Protein AF-A0A7K2NXY9-F1 (afdb_monomer_lite)

Sequence (104 aa):
RDKVIAYEAVRAVGVPVPPWWRVRTADELVLAVEELEAGGHRACFKPASGAGGVGFRTVTRDPFSLAHLNGFPSPSVPLPLVVEALRAAEEPVDWLVMPRLEQP

pLDDT: mean 89.29, std 11.1, range [43.5, 98.56]

Structure (mmCIF, N/CA/C/O backbone):
data_AF-A0A7K2NXY9-F1
#
_entry.id   AF-A0A7K2NXY9-F1
#
loop_
_atom_site.group_PDB
_atom_site.id
_atom_site.type_symbol
_atom_site.label_atom_id
_atom_site.label_alt_id
_atom_site.label_comp_id
_atom_site.label_asym_id
_atom_site.label_entity_id
_atom_site.label_seq_id
_atom_site.pdbx_PDB_ins_code
_atom_site.Cartn_x
_atom_site.Cartn_y
_atom_site.Cartn_z
_atom_site.occupancy
_atom_site.B_iso_or_equiv
_atom_site.auth_seq_id
_atom_site.auth_comp_id
_atom_site.auth_asym_id
_atom_site.auth_atom_id
_atom_site.pdbx_PDB_model_num
ATOM 1 N N . ARG A 1 1 ? 5.357 -12.819 14.614 1.00 55.25 1 ARG A N 1
ATOM 2 C CA . ARG A 1 1 ? 4.028 -12.702 15.261 1.00 55.25 1 ARG A CA 1
ATOM 3 C C . ARG A 1 1 ? 3.057 -12.172 14.215 1.00 55.25 1 ARG A C 1
ATOM 5 O O . ARG A 1 1 ? 3.420 -11.204 13.558 1.00 55.25 1 ARG A O 1
ATOM 12 N N . ASP A 1 2 ? 1.919 -12.832 14.012 1.00 76.12 2 ASP A N 1
ATOM 13 C CA . ASP A 1 2 ? 0.928 -12.445 13.000 1.00 76.12 2 ASP A CA 1
ATOM 14 C C . ASP A 1 2 ? 0.151 -11.206 13.471 1.00 76.12 2 ASP A C 1
ATOM 16 O O . ASP A 1 2 ? -0.438 -11.203 14.556 1.00 76.12 2 ASP A O 1
ATOM 20 N N . LYS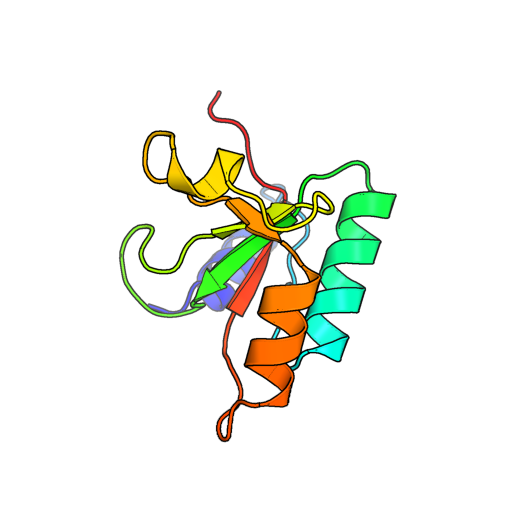 A 1 3 ? 0.213 -10.128 12.687 1.00 72.12 3 LYS A N 1
ATOM 21 C CA . LYS A 1 3 ? -0.459 -8.864 13.001 1.00 72.12 3 LYS A CA 1
ATOM 22 C C . LYS A 1 3 ? -1.979 -8.952 12.798 1.00 72.12 3 LYS A C 1
ATOM 24 O O . LYS A 1 3 ? -2.684 -8.190 13.452 1.00 72.12 3 LYS A O 1
ATOM 29 N N . VAL A 1 4 ? -2.481 -9.892 11.989 1.00 75.50 4 VAL A N 1
ATOM 30 C CA . VAL A 1 4 ? -3.925 -10.160 11.825 1.00 75.50 4 VAL A CA 1
ATOM 31 C C . VAL A 1 4 ? -4.546 -10.532 13.167 1.00 75.50 4 VAL A C 1
ATOM 33 O O . VAL A 1 4 ? -5.485 -9.882 13.618 1.00 75.50 4 VAL A O 1
ATOM 36 N N . ILE A 1 5 ? -3.930 -11.492 13.864 1.00 73.38 5 ILE A N 1
ATOM 37 C CA . ILE A 1 5 ? -4.391 -11.977 15.173 1.00 73.38 5 ILE A CA 1
ATOM 38 C C . ILE A 1 5 ? -4.463 -10.829 16.190 1.00 73.38 5 ILE A C 1
ATOM 40 O O . ILE A 1 5 ? -5.365 -10.776 17.021 1.00 73.38 5 ILE A O 1
ATOM 44 N N . ALA A 1 6 ? -3.523 -9.881 16.123 1.00 70.38 6 ALA A N 1
ATOM 45 C CA . ALA A 1 6 ? -3.535 -8.718 17.003 1.00 70.38 6 ALA A CA 1
ATOM 46 C C . ALA A 1 6 ? -4.711 -7.772 16.702 1.00 70.38 6 ALA A C 1
ATOM 48 O O . ALA A 1 6 ? -5.374 -7.328 17.634 1.00 70.38 6 ALA A O 1
ATOM 49 N N . TYR A 1 7 ? -4.989 -7.479 15.428 1.00 69.94 7 TYR A N 1
ATOM 50 C CA . TYR A 1 7 ? -6.094 -6.593 15.042 1.00 69.94 7 TYR A CA 1
ATOM 51 C C . TYR A 1 7 ? -7.459 -7.211 15.379 1.00 69.94 7 TYR A C 1
ATOM 53 O O . TYR A 1 7 ? -8.342 -6.519 15.887 1.00 69.94 7 TYR A O 1
ATOM 61 N N . GLU A 1 8 ? -7.614 -8.518 15.169 1.00 74.62 8 GLU A N 1
ATOM 62 C CA . GLU A 1 8 ? -8.825 -9.254 15.546 1.00 74.62 8 GLU A CA 1
ATOM 63 C C . GLU A 1 8 ? -9.038 -9.264 17.067 1.00 74.62 8 GLU A C 1
ATOM 65 O O . GLU A 1 8 ? -10.139 -8.967 17.536 1.00 74.62 8 GLU A O 1
ATOM 70 N N . ALA A 1 9 ? -7.982 -9.511 17.850 1.00 72.31 9 ALA A N 1
ATOM 71 C CA . ALA A 1 9 ? -8.053 -9.496 19.310 1.00 72.31 9 ALA A CA 1
ATOM 72 C C . ALA A 1 9 ? -8.426 -8.113 19.878 1.00 72.31 9 ALA A C 1
ATOM 74 O O . ALA A 1 9 ? -9.203 -8.027 20.826 1.00 72.31 9 ALA A O 1
ATOM 75 N N . VAL A 1 10 ? -7.910 -7.026 19.291 1.00 7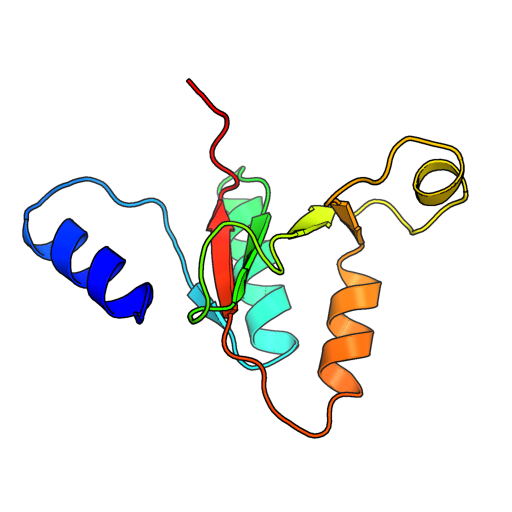1.88 10 VAL A N 1
ATOM 76 C CA . VAL A 1 10 ? -8.214 -5.648 19.720 1.00 71.88 10 VAL A CA 1
ATOM 77 C C . VAL A 1 10 ? -9.662 -5.265 19.388 1.00 71.88 10 VAL A C 1
ATOM 79 O O . VAL A 1 10 ? -10.346 -4.665 20.218 1.00 71.88 10 VAL A O 1
ATOM 82 N N . ARG A 1 11 ? -10.172 -5.674 18.220 1.00 70.00 11 ARG A N 1
ATOM 83 C CA . ARG A 1 11 ? -11.587 -5.481 17.867 1.00 70.00 11 ARG A CA 1
ATOM 84 C C . ARG A 1 11 ? -12.516 -6.219 18.837 1.00 70.00 11 ARG A C 1
ATOM 86 O O . ARG A 1 11 ? -13.546 -5.671 19.220 1.00 70.00 11 ARG A O 1
ATOM 93 N N . ALA A 1 12 ? -12.147 -7.430 19.261 1.00 72.19 12 ALA A N 1
ATOM 94 C CA . ALA A 1 12 ? -12.943 -8.238 20.188 1.00 72.19 12 ALA A CA 1
ATOM 95 C C . ALA A 1 12 ? -13.113 -7.597 21.580 1.00 72.19 12 ALA A C 1
ATOM 97 O O . ALA A 1 12 ? -14.082 -7.900 22.271 1.00 72.19 12 ALA A O 1
ATOM 98 N N . VAL A 1 13 ? -12.216 -6.686 21.976 1.00 78.69 13 VAL A N 1
ATOM 99 C CA . VAL A 1 13 ? -12.302 -5.932 23.242 1.00 78.69 13 VAL A CA 1
ATOM 100 C C . VAL A 1 13 ? -12.906 -4.528 23.083 1.00 78.69 13 VAL A C 1
ATOM 102 O O . VAL A 1 13 ? -12.849 -3.726 24.011 1.00 78.69 13 VAL A O 1
ATOM 105 N N . GLY A 1 14 ? -13.504 -4.217 21.925 1.00 74.00 14 GLY A N 1
ATOM 106 C CA . GLY A 1 14 ? -14.273 -2.985 21.704 1.00 74.00 14 GLY A CA 1
ATOM 107 C C . GLY A 1 14 ? -13.444 -1.730 21.417 1.00 74.00 14 GLY A C 1
ATOM 108 O O . GLY A 1 14 ? -14.001 -0.636 21.351 1.00 74.00 14 GLY A O 1
ATOM 109 N N . VAL A 1 15 ? -12.129 -1.862 21.225 1.00 76.81 15 VAL A N 1
ATOM 110 C CA . VAL A 1 15 ? -11.279 -0.736 20.820 1.00 76.81 15 VAL A CA 1
ATOM 111 C C . VAL A 1 15 ? -11.482 -0.477 19.322 1.00 76.81 15 VAL A C 1
ATOM 113 O O . VAL A 1 15 ? -11.366 -1.419 18.534 1.00 76.81 15 VAL A O 1
ATOM 116 N N . PRO A 1 16 ? -11.768 0.770 18.896 1.00 76.81 16 PRO A N 1
ATOM 117 C CA . PRO A 1 16 ? -11.867 1.107 17.483 1.00 76.81 16 PRO A CA 1
ATOM 118 C C . PRO A 1 16 ? -10.569 0.777 16.749 1.00 76.81 16 PRO A C 1
ATOM 120 O O . PRO A 1 16 ? -9.493 1.255 17.110 1.00 76.81 16 PRO A O 1
ATOM 123 N N . VAL A 1 17 ? -10.678 -0.037 15.704 1.00 80.88 17 VAL A N 1
ATOM 124 C CA . VAL A 1 17 ? -9.560 -0.390 14.829 1.00 80.88 17 VAL A CA 1
ATOM 125 C C . VAL A 1 17 ? -9.835 0.231 13.461 1.00 80.88 17 VAL A C 1
ATOM 127 O O . VAL A 1 17 ? -10.941 0.047 12.947 1.00 80.88 17 VAL A O 1
ATOM 130 N N . PRO A 1 18 ? -8.874 0.956 12.861 1.00 84.56 18 PRO A N 1
ATOM 131 C CA . PRO A 1 18 ? -9.010 1.432 11.490 1.00 84.56 18 PRO A CA 1
ATOM 132 C C . PRO A 1 18 ? -9.324 0.267 10.542 1.00 84.56 18 PRO A C 1
ATOM 134 O O . PRO A 1 18 ? -8.864 -0.851 10.802 1.00 84.56 18 PRO A O 1
ATOM 137 N N . PRO A 1 19 ? -10.067 0.500 9.448 1.00 90.69 19 PRO A N 1
ATOM 138 C CA . PRO A 1 19 ? -10.314 -0.546 8.464 1.00 90.69 19 PRO A CA 1
ATOM 139 C C . PRO A 1 19 ? -8.985 -1.112 7.947 1.00 90.69 19 PRO A C 1
ATOM 141 O O . PRO A 1 19 ? -7.981 -0.407 7.864 1.00 90.69 19 PRO A O 1
ATOM 144 N N . TRP A 1 20 ? -8.946 -2.404 7.646 1.00 93.56 20 TRP A N 1
ATOM 145 C CA . TRP A 1 20 ? -7.756 -3.056 7.110 1.00 93.56 20 TRP A CA 1
ATOM 146 C C . TRP A 1 20 ? -8.154 -4.279 6.292 1.00 93.56 20 TRP A C 1
ATOM 148 O O . TRP A 1 20 ? -9.195 -4.890 6.529 1.00 93.56 20 TRP A O 1
ATOM 158 N N . TRP A 1 21 ? -7.284 -4.651 5.360 1.00 95.62 21 TRP A N 1
ATOM 159 C CA . TRP A 1 21 ? -7.456 -5.796 4.477 1.00 95.62 21 TRP A CA 1
ATOM 160 C C . TRP A 1 21 ? -6.202 -6.650 4.518 1.00 95.62 21 TRP A C 1
ATOM 162 O O . TRP A 1 21 ? -5.082 -6.131 4.529 1.00 95.62 21 TRP A O 1
ATOM 172 N N . ARG A 1 22 ? -6.389 -7.969 4.520 1.00 96.38 22 ARG A N 1
ATOM 173 C CA . ARG A 1 22 ? -5.318 -8.905 4.190 1.00 96.38 22 ARG A CA 1
ATOM 174 C C . ARG A 1 22 ? -5.295 -9.065 2.675 1.00 96.38 22 ARG A C 1
ATOM 176 O O . ARG A 1 22 ? -6.314 -9.425 2.102 1.00 96.38 22 ARG A O 1
ATOM 183 N N . VAL A 1 23 ? -4.152 -8.791 2.061 1.00 97.56 23 VAL A N 1
ATOM 184 C CA . VAL A 1 23 ? -3.970 -8.786 0.607 1.00 97.56 23 VAL A CA 1
ATOM 185 C C . VAL A 1 23 ? -2.910 -9.805 0.219 1.00 97.56 23 VAL A C 1
ATOM 187 O O . VAL A 1 23 ? -1.837 -9.859 0.826 1.00 97.56 23 VAL A O 1
ATOM 190 N N . ARG A 1 24 ? -3.225 -10.598 -0.800 1.00 97.00 24 ARG A N 1
ATOM 191 C CA . ARG A 1 24 ? -2.395 -11.650 -1.390 1.00 97.00 24 ARG A CA 1
ATOM 192 C C . ARG A 1 24 ? -2.219 -11.508 -2.897 1.00 97.00 24 ARG A C 1
ATOM 194 O O . ARG A 1 24 ? -1.287 -12.094 -3.443 1.00 97.00 24 ARG A O 1
ATOM 201 N N . THR A 1 25 ? -3.075 -10.729 -3.558 1.00 97.56 25 THR A N 1
ATOM 202 C CA . THR A 1 25 ? -3.058 -10.540 -5.016 1.00 97.56 25 THR A CA 1
ATOM 203 C C . THR A 1 25 ? -3.052 -9.064 -5.416 1.00 97.56 25 THR A C 1
ATOM 205 O O . THR A 1 25 ? -3.322 -8.172 -4.609 1.00 97.56 25 THR A O 1
ATOM 208 N N . ALA A 1 26 ? -2.741 -8.798 -6.687 1.00 98.19 26 ALA A N 1
ATOM 209 C CA . ALA A 1 26 ? -2.780 -7.452 -7.252 1.00 98.19 26 ALA A CA 1
ATOM 210 C C . ALA A 1 26 ? -4.197 -6.853 -7.251 1.00 98.19 26 ALA A C 1
ATOM 212 O O . ALA A 1 26 ? -4.359 -5.677 -6.936 1.00 98.19 26 ALA A O 1
ATOM 213 N N . ASP A 1 27 ? -5.214 -7.655 -7.562 1.00 98.25 27 ASP A N 1
ATOM 214 C CA . ASP A 1 27 ? -6.600 -7.180 -7.612 1.00 98.25 27 ASP A CA 1
ATOM 215 C C . ASP A 1 27 ? -7.126 -6.876 -6.203 1.00 98.25 27 ASP A C 1
ATOM 217 O O . ASP A 1 27 ? -7.760 -5.845 -5.985 1.00 98.25 27 ASP A O 1
ATOM 221 N N . GLU A 1 28 ? -6.771 -7.702 -5.212 1.00 98.44 28 GLU A N 1
ATOM 222 C CA . GLU A 1 28 ? -7.052 -7.417 -3.800 1.00 98.44 28 GLU A CA 1
ATOM 223 C C . GLU A 1 28 ? -6.367 -6.128 -3.322 1.00 98.44 28 GLU A C 1
ATOM 225 O O . GLU A 1 28 ? -6.960 -5.376 -2.547 1.00 98.44 28 GLU A O 1
ATOM 230 N N . LEU A 1 29 ? -5.141 -5.844 -3.788 1.00 98.56 29 LEU A N 1
ATOM 231 C CA . LEU A 1 29 ? -4.460 -4.584 -3.479 1.00 98.56 29 LEU A CA 1
ATOM 232 C C . LEU A 1 29 ? -5.236 -3.390 -4.036 1.00 98.56 29 LEU A C 1
ATOM 234 O O . LEU A 1 29 ? -5.451 -2.423 -3.308 1.00 98.56 29 LEU A O 1
ATOM 238 N N . VAL A 1 30 ? -5.625 -3.442 -5.313 1.00 98.50 30 VAL A N 1
ATOM 239 C CA . VAL A 1 30 ? -6.347 -2.343 -5.970 1.00 98.50 30 VAL A CA 1
ATOM 240 C C . VAL A 1 30 ? -7.663 -2.069 -5.250 1.00 98.50 30 VAL A C 1
ATOM 242 O O . VAL A 1 30 ? -7.883 -0.933 -4.837 1.00 98.50 30 VAL A O 1
ATOM 245 N N . LEU A 1 31 ? -8.465 -3.107 -5.000 1.00 98.56 31 LEU A N 1
ATOM 246 C CA . LEU A 1 31 ? -9.739 -2.975 -4.292 1.00 98.56 31 LEU A CA 1
ATOM 247 C C . LEU A 1 31 ? -9.556 -2.371 -2.894 1.00 98.56 31 LEU A C 1
ATOM 249 O O . LEU A 1 31 ? -10.251 -1.427 -2.532 1.00 98.56 31 LEU A O 1
ATOM 253 N N . ALA A 1 32 ? -8.587 -2.858 -2.112 1.00 98.31 32 ALA A N 1
ATOM 254 C CA . ALA A 1 32 ? -8.338 -2.326 -0.773 1.00 98.31 32 ALA A CA 1
ATOM 255 C C . ALA A 1 32 ? -7.901 -0.849 -0.795 1.00 98.31 32 ALA A C 1
ATOM 257 O O . ALA A 1 32 ? -8.281 -0.079 0.087 1.00 98.31 32 ALA A O 1
ATOM 258 N N . VAL A 1 33 ? -7.100 -0.440 -1.786 1.00 98.44 33 VAL A N 1
ATOM 259 C CA . VAL A 1 33 ? -6.686 0.963 -1.943 1.00 98.44 33 VAL A C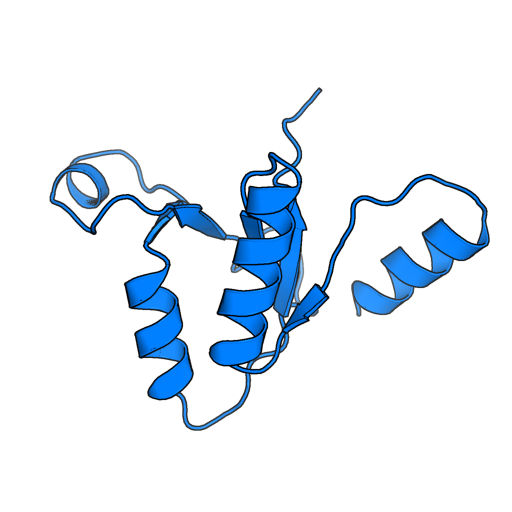A 1
ATOM 260 C C . VAL A 1 33 ? -7.868 1.841 -2.352 1.00 98.44 33 VAL A C 1
ATOM 262 O O . VAL A 1 33 ? -8.023 2.924 -1.794 1.00 98.44 33 VAL A O 1
ATOM 265 N N . GLU A 1 34 ? -8.718 1.381 -3.267 1.00 98.38 34 GLU A N 1
ATOM 266 C CA . GLU A 1 34 ? -9.905 2.118 -3.715 1.00 98.38 34 GLU A CA 1
ATOM 267 C C . GLU A 1 34 ? -10.927 2.314 -2.588 1.00 98.38 34 GLU A C 1
ATOM 269 O O . GLU A 1 34 ? -11.397 3.431 -2.386 1.00 98.38 34 GLU A O 1
ATOM 274 N N . GLU A 1 35 ? -11.205 1.277 -1.793 1.00 98.12 35 GLU A N 1
ATOM 275 C CA . GLU A 1 35 ? -12.082 1.370 -0.614 1.00 98.12 35 GLU A CA 1
ATOM 276 C C . GLU A 1 35 ? -11.542 2.367 0.425 1.00 98.12 35 GLU A C 1
ATOM 278 O O . GLU A 1 35 ? -12.286 3.158 1.012 1.00 98.12 35 GLU A O 1
ATOM 283 N N . LEU A 1 36 ? -10.222 2.380 0.636 1.00 97.12 36 LEU A N 1
ATOM 284 C CA . LEU A 1 36 ? -9.571 3.339 1.528 1.00 97.12 36 LEU A CA 1
ATOM 285 C C . LEU A 1 36 ? -9.678 4.776 1.023 1.00 97.12 36 LEU A C 1
ATOM 287 O O . LEU A 1 36 ? -10.008 5.675 1.799 1.00 97.12 36 LEU A O 1
ATOM 291 N N . GLU A 1 37 ? -9.404 4.997 -0.259 1.00 96.94 37 GLU A N 1
ATOM 292 C CA . GLU A 1 37 ? -9.493 6.316 -0.884 1.00 96.94 37 GLU A CA 1
ATOM 293 C C . GLU A 1 37 ? -10.940 6.828 -0.910 1.00 96.94 37 GLU A C 1
ATOM 295 O O . GLU A 1 37 ? -11.171 8.002 -0.617 1.00 96.94 37 GLU A O 1
ATOM 300 N N . ALA A 1 38 ? -11.923 5.952 -1.155 1.00 96.88 38 ALA A N 1
ATOM 301 C CA . ALA A 1 38 ? -13.347 6.277 -1.062 1.00 96.88 38 ALA A CA 1
ATOM 302 C C . ALA A 1 38 ? -13.756 6.699 0.362 1.00 96.88 38 ALA A C 1
ATOM 304 O O . ALA A 1 38 ? -14.604 7.576 0.533 1.00 96.88 38 ALA A O 1
ATOM 305 N N . GLY A 1 39 ? -13.105 6.136 1.386 1.00 94.06 39 GLY A N 1
ATOM 306 C CA . GLY A 1 39 ? -13.220 6.559 2.784 1.00 94.06 39 GLY A CA 1
ATOM 307 C C . GLY A 1 39 ? -12.430 7.826 3.148 1.00 94.06 39 GLY A C 1
ATOM 308 O O . GLY A 1 39 ? -12.410 8.214 4.315 1.00 94.06 39 GLY A O 1
ATOM 309 N N . GLY A 1 40 ? -11.760 8.473 2.188 1.00 94.62 40 GLY A N 1
ATOM 310 C CA . GLY A 1 40 ? -10.941 9.669 2.415 1.00 94.62 40 GLY A CA 1
ATOM 311 C C . GLY A 1 40 ? -9.576 9.387 3.053 1.00 94.62 40 GLY A C 1
ATOM 312 O O . GLY A 1 40 ? -8.945 10.295 3.597 1.00 94.62 40 GLY A O 1
ATOM 313 N N . HIS A 1 41 ? -9.104 8.140 3.019 1.00 95.06 41 HIS A N 1
ATOM 314 C CA . HIS A 1 41 ? -7.835 7.739 3.617 1.00 95.06 41 HIS A CA 1
ATOM 315 C C . HIS A 1 41 ? -6.705 7.640 2.591 1.00 95.06 41 HIS A C 1
ATOM 317 O O . HIS A 1 41 ? -6.901 7.284 1.433 1.00 95.06 41 HIS A O 1
ATOM 323 N N . ARG A 1 42 ? -5.470 7.865 3.056 1.00 95.81 42 ARG A N 1
ATOM 324 C CA . ARG A 1 42 ? -4.260 7.476 2.318 1.00 95.81 42 ARG A CA 1
ATOM 325 C C . ARG A 1 42 ? -3.896 6.041 2.665 1.00 95.81 42 ARG A C 1
ATOM 327 O O . ARG A 1 42 ? -3.683 5.745 3.840 1.00 95.81 42 ARG A O 1
ATOM 334 N N . ALA A 1 43 ? -3.783 5.172 1.668 1.00 97.69 43 ALA A N 1
ATOM 335 C CA . ALA A 1 43 ? -3.434 3.777 1.890 1.00 97.69 43 ALA A CA 1
ATOM 336 C C . ALA A 1 43 ? -1.936 3.584 2.178 1.00 97.69 43 ALA A C 1
ATOM 338 O O . ALA A 1 43 ? -1.055 4.230 1.603 1.00 97.69 43 ALA A O 1
ATOM 339 N N . CYS A 1 44 ? -1.631 2.644 3.060 1.00 97.50 44 CYS A N 1
ATOM 340 C CA . CYS A 1 44 ? -0.299 2.092 3.243 1.00 97.50 44 CYS A CA 1
ATOM 341 C C . CYS A 1 44 ? -0.385 0.573 3.369 1.00 97.50 44 CYS A C 1
ATOM 343 O O . CYS A 1 44 ? -1.444 0.018 3.667 1.00 97.50 44 CYS A O 1
ATOM 345 N N . PHE A 1 45 ? 0.736 -0.106 3.149 1.00 97.00 45 PHE A N 1
ATOM 346 C CA . PHE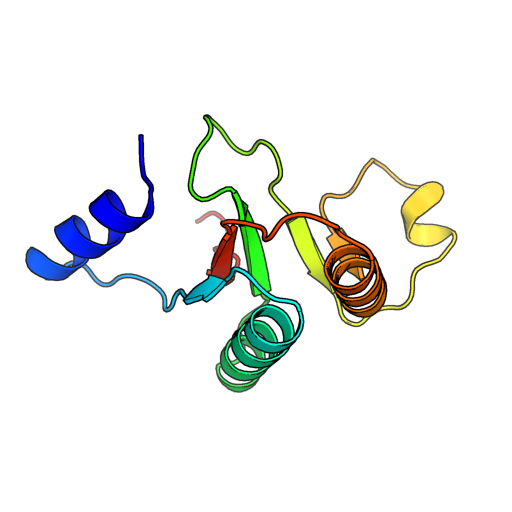 A 1 45 ? 0.820 -1.545 3.332 1.00 97.00 45 PHE A CA 1
ATOM 347 C C . PHE A 1 45 ? 2.111 -1.963 4.017 1.00 97.00 45 PHE A C 1
ATOM 349 O O . PHE A 1 45 ? 3.103 -1.230 4.049 1.00 97.00 45 PHE A O 1
ATOM 356 N N . LYS A 1 46 ? 2.085 -3.163 4.589 1.00 95.69 46 LYS A N 1
ATOM 357 C CA . LYS A 1 46 ? 3.256 -3.836 5.157 1.00 95.69 46 LYS A CA 1
ATOM 358 C C . LYS A 1 46 ? 3.048 -5.351 5.166 1.00 95.69 46 LYS A C 1
ATOM 360 O O . LYS A 1 46 ? 1.899 -5.788 5.247 1.00 95.69 46 LYS A O 1
ATOM 365 N N . PRO A 1 47 ? 4.122 -6.155 5.199 1.00 94.88 47 PRO A N 1
ATOM 366 C CA . PRO A 1 47 ? 4.011 -7.582 5.470 1.00 94.88 47 PRO A CA 1
ATOM 367 C C . PRO A 1 47 ? 3.246 -7.877 6.771 1.00 94.88 47 PRO A C 1
ATOM 369 O O . PRO A 1 47 ? 3.443 -7.215 7.804 1.00 94.88 47 PRO A O 1
ATOM 372 N N . ALA A 1 48 ? 2.365 -8.879 6.722 1.00 91.94 48 ALA A N 1
ATOM 373 C CA . ALA A 1 48 ? 1.593 -9.344 7.872 1.00 91.94 48 ALA A CA 1
ATOM 374 C C . ALA A 1 48 ? 2.519 -9.919 8.956 1.00 91.94 48 ALA A C 1
ATOM 376 O O . ALA A 1 48 ? 2.366 -9.628 10.147 1.00 91.94 48 ALA A O 1
ATOM 377 N N . SER A 1 49 ? 3.560 -10.640 8.537 1.00 87.56 49 SER A N 1
ATOM 378 C CA . SER A 1 49 ? 4.652 -11.124 9.383 1.00 87.56 49 SER A CA 1
ATOM 379 C C . SER A 1 49 ? 5.832 -10.130 9.429 1.00 87.56 49 SER A C 1
ATOM 381 O O . SER A 1 49 ? 5.755 -9.020 8.905 1.00 87.56 49 SER A O 1
ATOM 383 N N . GLY A 1 50 ? 6.907 -10.463 10.150 1.00 79.25 50 GLY A N 1
ATOM 384 C CA . GLY A 1 50 ? 8.074 -9.585 10.324 1.00 79.25 50 GLY A CA 1
ATOM 385 C C . GLY A 1 50 ? 7.977 -8.594 11.494 1.00 79.25 50 GLY A C 1
ATOM 386 O O . GLY A 1 50 ? 6.913 -8.398 12.092 1.00 79.25 50 GLY A O 1
ATOM 387 N N . ALA A 1 51 ? 9.119 -7.997 11.842 1.00 74.25 51 ALA A N 1
ATOM 388 C CA . ALA A 1 51 ? 9.283 -7.089 12.977 1.00 74.25 51 ALA A CA 1
ATOM 389 C C . ALA A 1 51 ? 9.554 -5.644 12.523 1.00 74.25 51 ALA A C 1
ATOM 391 O O . ALA A 1 51 ? 10.145 -5.406 11.471 1.00 74.25 51 ALA A O 1
ATOM 392 N N . GLY A 1 52 ? 9.129 -4.677 13.340 1.00 72.56 52 GLY A N 1
ATOM 393 C CA . GLY A 1 52 ? 9.288 -3.252 13.046 1.00 72.56 52 GLY A CA 1
ATOM 394 C C . GLY A 1 52 ? 8.479 -2.777 1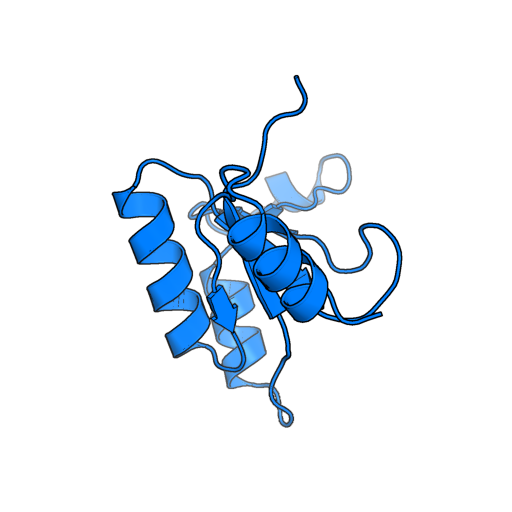1.831 1.00 72.56 52 GLY A C 1
ATOM 395 O O . GLY A 1 52 ? 7.464 -3.372 11.465 1.00 72.56 52 GLY A O 1
ATOM 396 N N . GLY A 1 53 ? 8.929 -1.678 11.221 1.00 77.88 53 GLY A N 1
ATOM 397 C CA . GLY A 1 53 ? 8.365 -1.095 9.995 1.00 77.88 53 GLY A CA 1
ATOM 398 C C . GLY A 1 53 ? 8.952 -1.666 8.699 1.00 77.88 53 GLY A C 1
ATOM 399 O O . GLY A 1 53 ? 8.855 -1.030 7.652 1.00 77.88 53 GLY A O 1
ATOM 400 N N . VAL A 1 54 ? 9.606 -2.830 8.750 1.00 87.00 54 VAL A N 1
ATOM 401 C CA . VAL A 1 54 ? 10.241 -3.439 7.573 1.00 87.00 54 VAL A CA 1
ATOM 402 C C . VAL A 1 54 ? 9.186 -3.748 6.510 1.00 87.00 54 VAL A C 1
ATOM 404 O O . VAL A 1 54 ? 8.132 -4.308 6.806 1.00 87.00 54 VAL A O 1
ATOM 407 N N . GLY A 1 55 ? 9.467 -3.351 5.268 1.00 91.69 55 GLY A N 1
ATOM 408 C CA . GLY A 1 55 ? 8.547 -3.510 4.140 1.00 91.69 55 GLY A CA 1
ATOM 409 C C . GLY A 1 55 ? 7.349 -2.555 4.153 1.00 91.69 55 GLY A C 1
ATOM 410 O O . GLY A 1 55 ? 6.489 -2.676 3.289 1.00 91.69 55 GLY A O 1
ATOM 411 N N . PHE A 1 56 ? 7.280 -1.603 5.093 1.00 94.81 56 PHE A N 1
ATOM 412 C CA . PHE A 1 56 ? 6.238 -0.581 5.086 1.00 94.81 56 PHE A CA 1
ATOM 413 C C . PHE A 1 56 ? 6.373 0.334 3.867 1.00 94.81 56 PHE A C 1
ATOM 415 O O . PHE A 1 56 ? 7.466 0.829 3.557 1.00 94.81 56 PHE A O 1
ATOM 422 N N . ARG A 1 57 ? 5.248 0.592 3.205 1.00 96.75 57 ARG A N 1
ATOM 423 C CA . ARG A 1 57 ? 5.136 1.538 2.096 1.00 96.75 57 ARG A CA 1
ATOM 424 C C . ARG A 1 57 ? 3.852 2.343 2.215 1.00 96.75 57 ARG A C 1
ATOM 426 O O . ARG A 1 57 ? 2.824 1.824 2.638 1.00 96.75 57 ARG A O 1
ATOM 433 N N . THR A 1 58 ? 3.911 3.614 1.835 1.00 96.69 58 THR A N 1
ATOM 434 C CA . THR A 1 58 ? 2.715 4.436 1.595 1.00 96.69 58 THR A CA 1
ATOM 435 C C . THR A 1 58 ? 2.415 4.406 0.105 1.00 96.69 58 THR A C 1
ATOM 437 O O . THR A 1 58 ? 3.336 4.540 -0.694 1.00 96.69 58 THR A O 1
ATOM 440 N N . VAL A 1 59 ? 1.157 4.215 -0.272 1.00 97.75 59 VAL A N 1
ATOM 441 C CA . VAL A 1 59 ? 0.748 4.208 -1.677 1.00 97.75 59 VAL A CA 1
ATOM 442 C C . VAL A 1 59 ? 0.521 5.646 -2.141 1.00 97.75 59 VAL A C 1
ATOM 444 O O . VAL A 1 59 ? -0.056 6.448 -1.406 1.00 97.75 59 VAL A O 1
ATOM 447 N N . THR A 1 60 ? 0.965 5.971 -3.355 1.00 95.81 60 THR A N 1
ATOM 448 C CA . THR A 1 60 ? 0.596 7.213 -4.047 1.00 95.81 60 THR A CA 1
ATOM 449 C C . THR A 1 60 ? 0.010 6.928 -5.432 1.00 95.81 60 THR A C 1
ATOM 451 O O . THR A 1 60 ? 0.329 5.916 -6.065 1.00 95.81 60 THR A O 1
ATOM 454 N N . ARG A 1 61 ? -0.852 7.837 -5.898 1.00 95.69 61 ARG A N 1
ATOM 455 C CA . ARG A 1 61 ? -1.339 7.905 -7.283 1.00 95.69 61 ARG A CA 1
ATOM 456 C C . ARG A 1 61 ? -0.399 8.710 -8.188 1.00 95.69 61 ARG A C 1
ATOM 458 O O . ARG A 1 61 ? -0.540 8.639 -9.406 1.00 95.69 61 ARG A O 1
ATOM 465 N N . ASP A 1 62 ? 0.563 9.433 -7.615 1.00 94.38 62 ASP A N 1
ATOM 466 C CA . ASP A 1 62 ? 1.560 10.170 -8.387 1.00 94.38 62 ASP A CA 1
ATOM 467 C C . ASP A 1 62 ? 2.444 9.202 -9.190 1.00 94.38 62 ASP A C 1
ATOM 469 O O . ASP A 1 62 ? 2.870 8.167 -8.662 1.00 94.38 62 ASP A O 1
ATOM 473 N N . PRO A 1 63 ? 2.765 9.519 -10.456 1.00 93.75 63 PRO A N 1
ATOM 474 C CA . PRO A 1 63 ? 3.645 8.685 -11.259 1.00 93.75 63 PRO A CA 1
ATOM 475 C C . PRO A 1 63 ? 5.067 8.669 -10.691 1.00 93.75 63 PRO A C 1
ATOM 477 O O . PRO A 1 63 ? 5.551 9.654 -10.119 1.00 93.75 63 PRO A O 1
ATOM 480 N N . PHE A 1 64 ? 5.775 7.559 -10.912 1.00 93.00 64 PHE A N 1
ATOM 481 C CA . PHE A 1 64 ? 7.196 7.489 -10.589 1.00 93.00 64 PHE A CA 1
ATOM 482 C C . PHE A 1 64 ? 7.971 8.540 -11.387 1.00 93.00 64 PHE A C 1
ATOM 484 O O . PHE A 1 64 ? 7.736 8.740 -12.578 1.00 93.00 64 PHE A O 1
ATOM 491 N N . SER A 1 65 ? 8.892 9.234 -10.729 1.00 91.12 65 SER A N 1
ATOM 492 C CA . SER A 1 65 ? 9.574 10.392 -11.307 1.00 91.12 65 SER A CA 1
ATOM 493 C C . SER A 1 65 ? 10.910 10.647 -10.621 1.00 91.12 65 SER A C 1
ATOM 495 O O . SER A 1 65 ? 11.169 10.122 -9.539 1.00 91.12 65 SER A O 1
ATOM 497 N N . LEU A 1 66 ? 11.737 11.523 -11.203 1.00 90.94 66 LEU A N 1
ATOM 498 C CA . LEU A 1 66 ? 13.005 11.945 -10.596 1.00 90.94 66 LEU A CA 1
ATOM 499 C C . LEU A 1 66 ? 12.832 12.564 -9.201 1.00 90.94 66 LEU A C 1
ATOM 501 O O . LEU A 1 66 ? 13.760 12.504 -8.404 1.00 90.94 66 LEU A O 1
ATOM 505 N N . ALA A 1 67 ? 11.656 13.100 -8.859 1.00 85.06 67 ALA A N 1
ATOM 506 C CA . ALA A 1 67 ? 11.380 13.587 -7.506 1.00 85.06 67 ALA A CA 1
ATOM 507 C C . ALA A 1 67 ? 11.463 12.468 -6.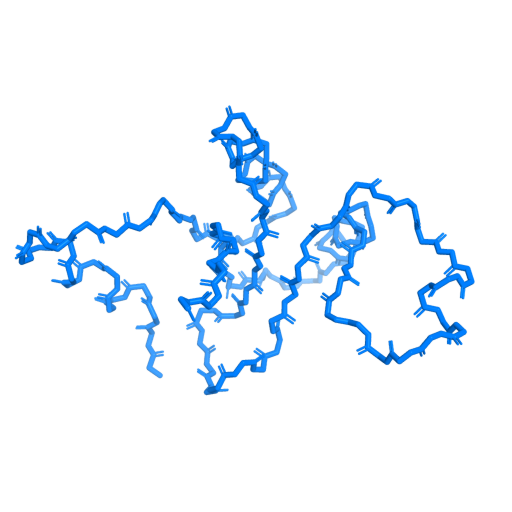449 1.00 85.06 67 ALA A C 1
ATOM 509 O O . ALA A 1 67 ? 11.856 12.726 -5.315 1.00 85.06 67 ALA A O 1
ATOM 510 N N . HIS A 1 68 ? 11.167 11.220 -6.830 1.00 86.50 68 HIS A N 1
ATOM 511 C CA . HIS A 1 68 ? 11.313 10.049 -5.962 1.00 86.50 68 HIS A CA 1
ATOM 512 C C . HIS A 1 68 ? 12.780 9.626 -5.769 1.00 86.50 68 HIS A C 1
ATOM 514 O O . HIS A 1 68 ? 13.070 8.854 -4.859 1.00 86.50 68 HIS A O 1
ATOM 520 N N . LEU A 1 69 ? 13.692 10.112 -6.620 1.00 88.94 69 LEU A N 1
ATOM 521 C CA . LEU A 1 69 ? 15.106 9.717 -6.652 1.00 88.94 69 LEU A CA 1
ATOM 522 C C . LEU A 1 69 ? 16.057 10.820 -6.173 1.00 88.94 69 LEU A C 1
ATOM 524 O O . LEU A 1 69 ? 17.068 10.526 -5.547 1.00 88.94 69 LEU A O 1
ATOM 528 N N . ASN A 1 70 ? 15.738 12.083 -6.455 1.00 90.62 70 ASN A N 1
ATOM 529 C CA . ASN A 1 70 ? 16.587 13.235 -6.141 1.00 90.62 70 ASN A CA 1
ATOM 530 C C . ASN A 1 70 ? 16.433 13.727 -4.688 1.00 90.62 70 ASN A C 1
ATOM 532 O O . ASN A 1 70 ? 17.133 14.650 -4.279 1.00 90.62 70 ASN A O 1
ATOM 536 N N . GLY A 1 71 ? 15.494 13.157 -3.927 1.00 82.38 71 GLY A N 1
ATOM 537 C CA . GLY A 1 71 ? 15.221 13.502 -2.531 1.00 82.38 71 GLY A CA 1
ATOM 538 C C . GLY A 1 71 ? 15.744 12.470 -1.530 1.00 82.38 71 GLY A C 1
ATOM 539 O O . GLY A 1 71 ? 16.394 11.488 -1.885 1.00 82.38 71 GLY A O 1
ATOM 540 N N . PHE A 1 72 ? 15.420 12.673 -0.250 1.00 86.25 72 PHE A N 1
ATOM 541 C CA . PHE A 1 72 ? 15.636 11.640 0.764 1.00 86.25 72 PHE A CA 1
ATOM 542 C C . PHE A 1 72 ? 14.815 10.380 0.439 1.00 86.25 72 PHE A C 1
ATOM 544 O O . PHE A 1 72 ? 13.692 10.508 -0.059 1.00 86.25 72 PHE A O 1
ATOM 551 N N . PRO A 1 73 ? 15.321 9.174 0.766 1.00 85.25 73 PRO A N 1
ATOM 552 C CA . PRO A 1 73 ? 14.577 7.936 0.578 1.00 85.25 73 PRO A CA 1
ATOM 553 C C . PRO A 1 73 ? 13.185 8.012 1.214 1.00 85.25 73 PRO A C 1
ATOM 555 O O . PRO A 1 73 ? 13.042 8.154 2.429 1.00 85.25 73 PRO A O 1
ATOM 558 N N . SER A 1 74 ? 12.154 7.922 0.378 1.00 88.31 74 SER A N 1
ATOM 559 C CA . SER A 1 74 ? 10.755 7.977 0.794 1.00 88.31 74 SER A CA 1
ATOM 560 C C . SER A 1 74 ? 10.154 6.570 0.854 1.00 88.31 74 SER A C 1
ATOM 562 O O . SER A 1 74 ? 10.453 5.742 -0.008 1.00 88.31 74 SER A O 1
ATOM 564 N N . PRO A 1 75 ? 9.262 6.273 1.821 1.00 91.50 75 PRO A N 1
ATOM 565 C CA . PRO A 1 75 ? 8.471 5.045 1.804 1.00 91.50 75 PRO A CA 1
ATOM 566 C C . PRO A 1 75 ? 7.304 5.105 0.800 1.00 91.50 75 PRO A C 1
ATOM 568 O O . PRO A 1 75 ? 6.540 4.143 0.723 1.00 91.50 75 PRO A O 1
ATOM 571 N N . SER A 1 76 ? 7.115 6.224 0.090 1.00 93.62 76 SER A N 1
ATOM 572 C CA . SER A 1 76 ? 6.063 6.390 -0.915 1.00 93.62 76 SER A CA 1
ATOM 573 C C . SER A 1 76 ? 6.365 5.573 -2.170 1.00 93.62 76 SER A C 1
ATOM 575 O O . SER A 1 76 ? 7.469 5.653 -2.706 1.00 93.62 76 SER A O 1
ATOM 577 N N . VAL A 1 77 ? 5.385 4.809 -2.650 1.00 96.56 77 VAL A N 1
ATOM 578 C CA . VAL A 1 77 ? 5.487 4.009 -3.873 1.00 96.56 77 VAL A CA 1
ATOM 579 C C . VAL A 1 77 ? 4.243 4.207 -4.751 1.00 96.56 77 VAL A C 1
ATOM 581 O O . VAL A 1 77 ? 3.122 4.137 -4.238 1.00 96.56 77 VAL A O 1
ATOM 584 N N . PRO A 1 78 ? 4.407 4.446 -6.064 1.00 97.31 78 PRO A N 1
ATOM 585 C CA . PRO A 1 78 ? 3.285 4.519 -6.994 1.00 97.31 78 PRO A CA 1
ATOM 586 C C . PRO A 1 78 ? 2.520 3.197 -7.082 1.00 97.31 78 PRO A C 1
ATOM 588 O O . PRO A 1 78 ? 3.128 2.146 -7.294 1.00 97.31 78 PRO A O 1
ATOM 591 N N . LEU A 1 79 ? 1.188 3.249 -6.972 1.00 98.38 79 LEU A N 1
ATOM 592 C CA . LEU A 1 79 ? 0.336 2.055 -7.042 1.00 98.38 79 LEU A CA 1
ATOM 593 C C . LEU A 1 79 ? 0.579 1.200 -8.301 1.00 98.38 79 LEU A C 1
ATOM 595 O O . LEU A 1 79 ? 0.720 -0.014 -8.140 1.00 98.38 79 LEU A O 1
ATOM 599 N N . PRO A 1 80 ? 0.685 1.770 -9.523 1.00 98.19 80 PRO A N 1
ATOM 600 C CA . PRO A 1 80 ? 0.877 0.962 -10.728 1.00 98.19 80 PRO A CA 1
ATOM 601 C C . PRO A 1 80 ? 2.128 0.080 -10.667 1.00 98.19 80 PRO A C 1
ATOM 603 O O . PRO A 1 80 ? 2.063 -1.089 -11.031 1.00 98.19 80 PRO A O 1
ATOM 606 N N . LEU A 1 81 ? 3.231 0.589 -10.103 1.00 97.81 81 LEU A N 1
ATOM 607 C CA . LEU A 1 81 ? 4.471 -0.182 -9.967 1.00 97.81 81 LEU A CA 1
ATOM 608 C C . LEU A 1 81 ? 4.322 -1.362 -9.001 1.00 97.81 81 LEU A C 1
ATOM 610 O O . LEU A 1 81 ? 4.889 -2.428 -9.230 1.00 97.81 81 LEU A O 1
ATOM 614 N N . VAL A 1 82 ? 3.556 -1.193 -7.920 1.00 97.81 82 VAL A N 1
ATOM 615 C CA . VAL A 1 82 ? 3.288 -2.290 -6.977 1.00 97.81 82 VAL A CA 1
ATOM 616 C C . VAL A 1 82 ? 2.398 -3.347 -7.626 1.00 97.81 82 VAL A C 1
ATOM 618 O O . VAL A 1 82 ? 2.658 -4.536 -7.479 1.00 97.81 82 VAL A O 1
ATOM 621 N N . VAL A 1 83 ? 1.373 -2.922 -8.367 1.00 98.44 83 VAL A N 1
ATOM 622 C CA . VAL A 1 83 ? 0.469 -3.822 -9.096 1.00 98.44 83 VAL A CA 1
ATOM 623 C C . VAL A 1 83 ? 1.232 -4.631 -10.142 1.00 98.44 83 VAL A C 1
ATOM 625 O O . VAL A 1 83 ? 1.054 -5.845 -10.215 1.00 98.44 83 VAL A O 1
ATOM 628 N N . GLU A 1 84 ? 2.109 -3.993 -10.915 1.00 98.25 84 GLU A N 1
ATOM 629 C CA . GLU A 1 84 ? 2.973 -4.677 -11.882 1.00 98.25 84 GLU A CA 1
ATOM 630 C C . GLU A 1 84 ? 3.890 -5.695 -11.198 1.00 98.25 84 GLU A C 1
ATOM 632 O O . GLU A 1 84 ? 3.946 -6.848 -11.625 1.00 98.25 84 GLU A O 1
ATOM 637 N N . ALA A 1 85 ? 4.538 -5.314 -10.093 1.00 97.56 85 ALA A N 1
ATOM 638 C CA . ALA A 1 85 ? 5.387 -6.222 -9.327 1.00 97.56 85 ALA A CA 1
ATOM 639 C C . ALA A 1 85 ? 4.608 -7.425 -8.769 1.00 97.56 85 ALA A C 1
ATOM 641 O O . ALA A 1 85 ? 5.099 -8.548 -8.832 1.00 97.56 85 ALA A O 1
ATOM 642 N N . LEU A 1 86 ? 3.386 -7.216 -8.264 1.00 97.75 86 LEU A N 1
ATOM 643 C CA . LEU A 1 86 ? 2.524 -8.299 -7.781 1.00 97.75 86 LEU A CA 1
ATOM 644 C C . LEU A 1 86 ? 2.070 -9.233 -8.904 1.00 97.75 86 LEU A C 1
ATOM 646 O O . LEU A 1 86 ? 1.980 -10.435 -8.690 1.00 97.75 86 LEU A O 1
ATOM 650 N N . ARG A 1 87 ? 1.789 -8.700 -10.097 1.00 97.75 87 ARG A N 1
ATOM 651 C CA . ARG A 1 87 ? 1.405 -9.509 -11.265 1.00 97.75 87 ARG A CA 1
ATOM 652 C C . ARG A 1 87 ? 2.562 -10.341 -11.809 1.00 97.75 87 ARG A C 1
ATOM 654 O O . ARG A 1 87 ? 2.322 -11.405 -12.366 1.00 97.75 87 ARG A O 1
ATOM 661 N N . ALA A 1 88 ? 3.788 -9.845 -11.671 1.00 97.94 88 ALA A N 1
ATOM 662 C CA . ALA A 1 88 ? 4.996 -10.545 -12.092 1.00 97.94 88 ALA A CA 1
ATOM 663 C C . ALA A 1 88 ? 5.523 -11.544 -11.045 1.00 97.94 88 ALA A C 1
ATOM 665 O O . ALA A 1 88 ? 6.417 -12.327 -11.358 1.00 97.94 88 ALA A O 1
ATOM 666 N N . ALA A 1 89 ? 5.020 -11.505 -9.808 1.00 95.88 89 ALA A N 1
ATOM 667 C CA . ALA A 1 89 ? 5.491 -12.367 -8.734 1.00 95.88 89 ALA A CA 1
ATOM 668 C C . ALA A 1 89 ? 5.035 -13.822 -8.932 1.00 95.88 89 ALA A C 1
ATOM 670 O O . ALA A 1 89 ? 3.872 -14.089 -9.227 1.00 95.88 89 ALA A O 1
ATOM 671 N N . GLU A 1 90 ? 5.953 -14.767 -8.719 1.00 93.19 90 GLU A N 1
ATOM 672 C CA . GLU A 1 90 ? 5.657 -16.207 -8.775 1.00 93.19 90 GLU A CA 1
ATOM 673 C C . GLU A 1 90 ? 4.923 -16.700 -7.517 1.00 93.19 90 GLU A C 1
ATOM 675 O O . GLU A 1 90 ? 4.141 -17.648 -7.578 1.00 93.19 90 GLU A O 1
ATOM 680 N N . GLU A 1 91 ? 5.149 -16.036 -6.380 1.00 91.94 91 GLU A N 1
ATOM 681 C CA . GLU A 1 91 ? 4.529 -16.361 -5.097 1.00 91.94 91 GLU A CA 1
ATOM 682 C C . GLU A 1 91 ? 3.597 -15.236 -4.622 1.00 91.94 91 GLU A C 1
ATOM 684 O O . GLU A 1 91 ? 3.909 -14.052 -4.796 1.00 91.94 91 GLU A O 1
ATOM 689 N N . PRO A 1 92 ? 2.463 -15.579 -3.980 1.00 92.31 92 PRO A N 1
ATOM 690 C CA . PRO A 1 92 ? 1.561 -14.584 -3.427 1.00 92.31 92 PRO A CA 1
ATOM 691 C C . PRO A 1 92 ? 2.205 -13.854 -2.248 1.00 92.31 92 PRO A C 1
ATOM 693 O O . PRO A 1 92 ? 2.967 -14.422 -1.462 1.00 92.31 92 PRO A O 1
ATOM 696 N N . VAL A 1 93 ? 1.824 -12.593 -2.072 1.00 95.50 93 VAL A N 1
ATOM 697 C CA . VAL A 1 93 ? 2.213 -11.828 -0.886 1.00 95.50 93 VAL A CA 1
ATOM 698 C C . VAL A 1 93 ? 1.305 -12.145 0.301 1.00 95.50 93 VAL A C 1
ATOM 700 O O . VAL A 1 93 ? 0.252 -12.764 0.172 1.00 95.50 93 VAL A O 1
ATOM 703 N N . ASP A 1 94 ? 1.709 -11.694 1.485 1.00 96.31 94 ASP A N 1
ATOM 704 C CA . ASP A 1 94 ? 0.847 -11.673 2.663 1.00 96.31 94 ASP A CA 1
ATOM 705 C C . ASP A 1 94 ? 0.973 -10.318 3.353 1.00 96.31 94 ASP A C 1
ATOM 707 O O . ASP A 1 94 ? 1.846 -10.095 4.203 1.00 96.31 94 ASP A O 1
ATOM 711 N N . TRP A 1 95 ? 0.156 -9.368 2.908 1.00 96.69 95 TRP A N 1
ATOM 712 C CA . TRP A 1 95 ? 0.218 -7.976 3.334 1.00 96.69 95 TRP A CA 1
ATOM 713 C C . TRP A 1 95 ? -1.014 -7.564 4.122 1.00 96.69 95 TRP A C 1
ATOM 715 O O . TRP A 1 95 ? -2.107 -8.095 3.948 1.00 96.69 95 TRP A O 1
ATOM 725 N N . LEU A 1 96 ? -0.821 -6.561 4.972 1.00 95.88 96 LEU A N 1
ATOM 726 C CA . LEU A 1 96 ? -1.897 -5.773 5.545 1.00 95.88 96 LEU A CA 1
ATOM 727 C C . LEU A 1 96 ? -1.920 -4.415 4.863 1.00 95.88 96 LEU A C 1
ATOM 729 O O . LEU A 1 96 ? -0.925 -3.690 4.937 1.00 95.88 96 LEU A O 1
ATOM 733 N N . VAL A 1 97 ? -3.051 -4.082 4.252 1.00 97.56 97 VAL A N 1
ATOM 734 C CA . VAL A 1 97 ? -3.343 -2.771 3.664 1.00 97.56 97 VAL A CA 1
ATOM 735 C C . VAL A 1 97 ? -4.295 -2.033 4.600 1.00 97.56 97 VAL A C 1
ATOM 737 O O . VAL A 1 97 ? -5.253 -2.624 5.092 1.00 97.56 97 VAL A O 1
ATOM 740 N N . MET A 1 98 ? -4.001 -0.775 4.920 1.00 96.31 98 MET A N 1
ATOM 741 C CA . MET A 1 98 ? -4.719 -0.003 5.945 1.00 96.31 98 MET A CA 1
ATOM 742 C C . MET A 1 98 ? -4.549 1.511 5.737 1.00 96.31 98 MET A C 1
ATOM 744 O O . MET A 1 98 ? -3.670 1.920 4.970 1.00 96.31 98 MET A O 1
ATOM 748 N N . PRO A 1 99 ? -5.327 2.367 6.430 1.00 95.94 99 PRO A N 1
ATOM 749 C CA . PRO A 1 99 ? -5.076 3.795 6.461 1.00 95.94 99 PRO A CA 1
ATOM 750 C C . PRO A 1 99 ? -3.695 4.078 7.041 1.00 95.94 99 PRO A C 1
ATOM 752 O O . PRO A 1 99 ? -3.295 3.518 8.069 1.00 95.94 99 PRO A O 1
ATOM 755 N N . ARG A 1 100 ? -2.981 5.016 6.428 1.00 92.75 100 ARG A N 1
ATOM 756 C CA . ARG A 1 100 ? -1.818 5.623 7.052 1.00 92.75 100 ARG A CA 1
ATOM 757 C C . ARG A 1 100 ? -2.287 6.489 8.211 1.00 92.75 100 ARG A C 1
ATOM 759 O O . ARG A 1 100 ? -2.845 7.561 8.009 1.00 92.75 100 ARG A O 1
ATOM 766 N N . LEU A 1 101 ? -2.013 6.013 9.417 1.00 85.88 101 LEU A N 1
ATOM 767 C CA . LEU A 1 101 ? -2.192 6.795 10.628 1.00 85.88 101 LEU A CA 1
ATOM 768 C C . LEU A 1 101 ? -1.113 7.875 10.661 1.00 85.88 101 LEU A C 1
ATOM 770 O O . LEU A 1 101 ? 0.081 7.578 10.552 1.00 85.88 101 LEU A O 1
ATOM 774 N N . GLU A 1 102 ? -1.539 9.126 10.760 1.00 76.94 102 GLU A N 1
ATOM 775 C CA . GLU A 1 102 ? -0.638 10.208 11.137 1.00 76.94 102 GLU A CA 1
ATOM 776 C C . GLU A 1 102 ? -0.222 9.981 12.595 1.00 76.94 102 GLU A C 1
ATOM 778 O O . GLU A 1 102 ? -0.985 9.414 13.384 1.00 76.94 102 GLU A O 1
ATOM 783 N N . GLN A 1 103 ? 1.022 10.323 12.942 1.00 53.69 103 GLN A N 1
ATOM 784 C CA . GLN A 1 103 ? 1.382 10.343 14.358 1.00 53.69 103 GLN A CA 1
ATOM 785 C C . GLN A 1 103 ? 0.519 11.414 15.045 1.00 53.69 103 GLN A C 1
ATOM 787 O O . GLN A 1 103 ? 0.275 12.446 14.415 1.00 53.69 103 GLN A O 1
ATOM 792 N N . PRO A 1 104 ? 0.031 11.170 16.274 1.00 43.50 104 PRO A N 1
ATOM 793 C CA . PRO A 1 104 ? -0.548 12.235 17.082 1.00 43.50 104 PRO A CA 1
ATOM 794 C C . PRO A 1 104 ? 0.475 13.343 17.364 1.00 43.50 104 PRO A C 1
ATOM 796 O O . PRO A 1 104 ? 1.695 13.042 17.367 1.00 43.50 104 PRO A O 1
#

Foldseek 3Di:
DFVVVVQVVCVVVVHDDFDKDWFFALVSVVVLCVVQVVVVFFKWKAARDDDDCPRIATEDCDDDDCVCVVDDPHSYDYSVVVSVVRVPDPGTGTMMMGGDDDDD

Radius of gyration: 14.26 Å; chains: 1; bounding box: 31×30×35 Å

Secondary structure (DSSP, 8-state):
--HHHHHHHHHHTT------EEE-SHHHHHHHHHHHHHTTPPEEEEESSSSTTTT-EEEESSPP-GGGTSSSPPSEEEHHHHHHHHHH-SS---EEEEE-PPP-